Protein AF-A0A965VGF0-F1 (afdb_monomer)

Radius of gyration: 26.3 Å; Cα contacts (8 Å, |Δi|>4): 58; chains: 1; bounding box: 64×29×65 Å

Mean predicted aligned error: 11.93 Å

Structure (mmCIF, N/CA/C/O backbone):
data_AF-A0A965VGF0-F1
#
_entry.id   AF-A0A965VGF0-F1
#
loop_
_atom_site.group_PDB
_atom_site.id
_atom_site.type_symbol
_atom_site.label_atom_id
_atom_site.label_alt_id
_atom_site.label_comp_id
_atom_site.label_asym_id
_atom_site.label_entity_id
_atom_site.label_seq_id
_atom_site.pdbx_PDB_ins_code
_atom_site.Cartn_x
_atom_site.Cartn_y
_atom_site.Cartn_z
_atom_site.occupancy
_atom_site.B_iso_or_equiv
_atom_site.auth_seq_id
_atom_site.auth_comp_id
_atom_site.auth_asym_id
_atom_site.auth_atom_id
_atom_site.pdbx_PDB_model_num
ATOM 1 N N . MET A 1 1 ? 23.342 10.420 -15.076 1.00 38.34 1 MET A N 1
ATOM 2 C CA . MET A 1 1 ? 21.953 10.127 -14.659 1.00 38.34 1 MET A CA 1
ATOM 3 C C . MET A 1 1 ? 22.020 8.855 -13.830 1.00 38.34 1 MET A C 1
ATOM 5 O O . MET A 1 1 ? 22.468 7.848 -14.356 1.00 38.34 1 MET A O 1
ATOM 9 N N . SER A 1 2 ? 21.802 8.966 -12.519 1.00 43.94 2 SER A N 1
ATOM 10 C CA . SER A 1 2 ? 22.248 8.011 -11.493 1.00 43.94 2 SER A CA 1
ATOM 11 C C . SER A 1 2 ? 21.534 6.663 -11.572 1.00 43.94 2 SER A C 1
ATOM 13 O O . SER A 1 2 ? 20.311 6.615 -11.453 1.00 43.94 2 SER A O 1
ATOM 15 N N . ASP A 1 3 ? 22.303 5.584 -11.726 1.00 57.25 3 ASP A N 1
ATOM 16 C CA . ASP A 1 3 ? 21.865 4.246 -11.335 1.00 57.25 3 ASP A CA 1
ATOM 17 C C . ASP A 1 3 ? 21.619 4.274 -9.825 1.00 57.25 3 ASP A C 1
ATOM 19 O O . ASP A 1 3 ? 22.549 4.537 -9.060 1.00 57.25 3 ASP A O 1
ATOM 23 N N . LEU A 1 4 ? 20.364 4.140 -9.397 1.00 59.62 4 LEU A N 1
ATOM 24 C CA . LEU A 1 4 ? 20.061 4.053 -7.974 1.00 59.62 4 LEU A CA 1
ATOM 25 C C . LEU A 1 4 ? 20.589 2.704 -7.489 1.00 59.62 4 LEU A C 1
ATOM 27 O O . LEU A 1 4 ? 20.364 1.673 -8.116 1.00 59.62 4 LEU A O 1
ATOM 31 N N . SER A 1 5 ? 21.328 2.700 -6.384 1.00 66.19 5 SER A N 1
ATOM 32 C CA . SER A 1 5 ? 21.748 1.436 -5.786 1.00 66.19 5 SER A CA 1
ATOM 33 C C . SER A 1 5 ? 20.519 0.635 -5.321 1.00 66.19 5 SER A C 1
ATOM 35 O O . SER A 1 5 ? 19.488 1.235 -4.997 1.00 66.19 5 SER A O 1
ATOM 37 N N . PRO A 1 6 ? 20.608 -0.702 -5.179 1.00 63.88 6 PRO A N 1
ATOM 38 C CA . PRO A 1 6 ? 19.510 -1.523 -4.653 1.00 63.88 6 PRO A CA 1
ATOM 39 C C . PRO A 1 6 ? 18.942 -1.005 -3.318 1.00 63.88 6 PRO A C 1
ATOM 41 O O . PRO A 1 6 ? 17.761 -1.170 -3.012 1.00 63.88 6 PRO A O 1
ATOM 44 N N . GLN A 1 7 ? 19.771 -0.348 -2.502 1.00 67.12 7 GLN A N 1
ATOM 45 C CA . GLN A 1 7 ? 19.357 0.308 -1.262 1.00 67.12 7 GLN A CA 1
ATOM 46 C C . GLN A 1 7 ? 18.529 1.582 -1.509 1.00 67.12 7 GLN A C 1
ATOM 48 O O . GLN A 1 7 ? 17.575 1.833 -0.770 1.00 67.12 7 GLN A O 1
ATOM 53 N N . GLN A 1 8 ? 18.860 2.373 -2.532 1.00 67.19 8 GLN A N 1
ATOM 54 C CA . GLN A 1 8 ? 18.110 3.571 -2.920 1.00 67.19 8 GLN A CA 1
ATOM 55 C C . GLN A 1 8 ? 16.777 3.226 -3.603 1.00 67.19 8 GLN A C 1
ATOM 57 O O . GLN A 1 8 ? 15.771 3.873 -3.310 1.00 67.19 8 GLN A O 1
ATOM 62 N N . ASP A 1 9 ? 16.729 2.169 -4.417 1.00 75.25 9 ASP A N 1
ATOM 63 C CA . ASP A 1 9 ? 15.483 1.673 -5.025 1.00 75.25 9 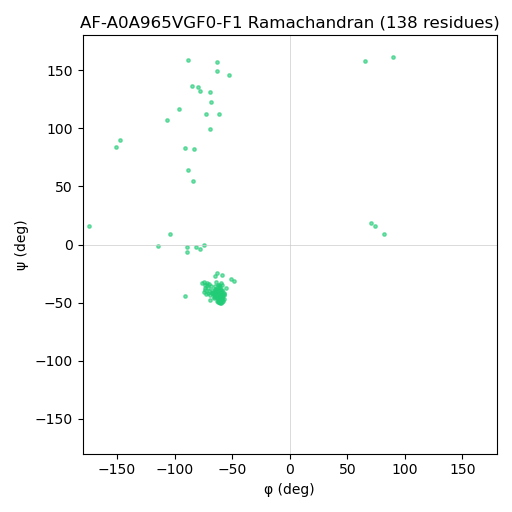ASP A CA 1
ATOM 64 C C . ASP A 1 9 ? 14.489 1.173 -3.972 1.00 75.25 9 ASP A C 1
ATOM 66 O O . ASP A 1 9 ? 13.315 1.559 -3.964 1.00 75.25 9 ASP A O 1
ATOM 70 N N . ASN A 1 10 ? 14.978 0.409 -2.991 1.00 82.44 10 ASN A N 1
ATOM 71 C CA . ASN A 1 10 ? 14.172 0.002 -1.842 1.00 82.44 10 ASN A CA 1
ATOM 72 C C . ASN A 1 10 ? 13.672 1.202 -1.022 1.00 82.44 10 ASN A C 1
ATOM 74 O O . ASN A 1 10 ? 12.560 1.171 -0.490 1.00 82.44 10 ASN A O 1
ATOM 78 N N . ALA A 1 11 ? 14.468 2.269 -0.901 1.00 87.81 11 ALA A N 1
ATOM 79 C CA . ALA A 1 11 ? 14.046 3.487 -0.214 1.00 87.81 11 ALA A CA 1
ATOM 80 C C . ALA A 1 11 ? 12.929 4.221 -0.976 1.00 87.81 11 ALA A C 1
ATOM 82 O O . ALA A 1 11 ? 11.972 4.685 -0.349 1.00 87.81 11 ALA A O 1
ATOM 83 N N . ALA A 1 12 ? 13.003 4.272 -2.310 1.00 86.75 12 ALA A N 1
ATOM 84 C CA . ALA A 1 12 ? 11.963 4.858 -3.151 1.00 86.75 12 ALA A CA 1
ATOM 85 C C . ALA A 1 12 ? 10.633 4.096 -3.019 1.00 86.75 12 ALA A C 1
ATOM 87 O O . ALA A 1 12 ? 9.605 4.711 -2.729 1.00 86.75 12 ALA A O 1
ATOM 88 N N . LEU A 1 13 ? 10.659 2.760 -3.114 1.00 90.31 13 LEU A N 1
ATOM 89 C CA . LEU A 1 13 ? 9.468 1.925 -2.915 1.00 90.31 13 LEU A CA 1
ATOM 90 C C . LEU A 1 13 ? 8.859 2.119 -1.517 1.00 90.31 13 LEU A C 1
ATOM 92 O O . LEU A 1 13 ? 7.650 2.303 -1.380 1.00 90.31 13 LEU A O 1
ATOM 96 N N . ARG A 1 14 ? 9.687 2.134 -0.465 1.00 91.69 14 ARG A N 1
ATOM 97 C CA . ARG A 1 14 ? 9.219 2.381 0.912 1.00 91.69 14 ARG A CA 1
ATOM 98 C C . ARG A 1 14 ? 8.560 3.751 1.064 1.00 91.69 14 ARG A C 1
ATOM 100 O O . ARG A 1 14 ? 7.558 3.863 1.769 1.00 91.69 14 ARG A O 1
ATOM 107 N N . SER A 1 15 ? 9.103 4.781 0.414 1.00 92.38 15 SER A N 1
ATOM 108 C CA . SE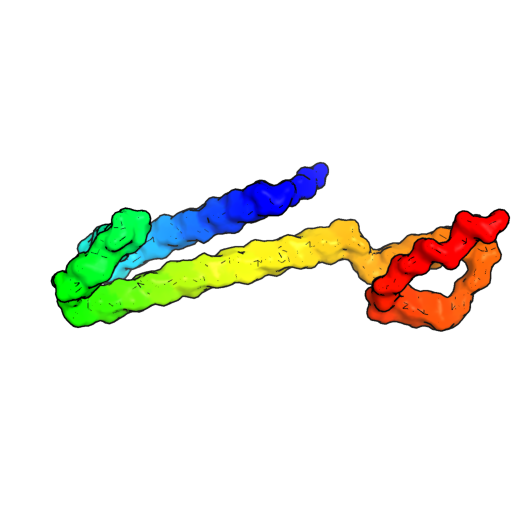R A 1 15 ? 8.519 6.125 0.419 1.00 92.38 15 SER A CA 1
ATOM 109 C C . SER A 1 15 ? 7.146 6.147 -0.259 1.00 92.38 15 SER A C 1
ATOM 111 O O . SER A 1 15 ? 6.196 6.696 0.306 1.00 92.38 15 SER A O 1
ATOM 113 N N . ASP A 1 16 ? 7.018 5.492 -1.417 1.00 90.50 16 ASP A N 1
ATOM 114 C CA . ASP A 1 16 ? 5.755 5.380 -2.154 1.00 90.50 16 ASP A CA 1
ATOM 115 C C . ASP A 1 16 ? 4.692 4.637 -1.331 1.00 90.50 16 ASP A C 1
ATOM 117 O O . ASP A 1 16 ? 3.577 5.136 -1.162 1.00 90.50 16 ASP A O 1
ATOM 121 N N . VAL A 1 17 ? 5.048 3.491 -0.738 1.00 93.56 17 VAL A N 1
ATOM 122 C CA . VAL A 1 17 ? 4.150 2.716 0.134 1.00 93.56 17 VAL A CA 1
ATOM 123 C C . VAL A 1 17 ? 3.706 3.536 1.346 1.00 93.56 17 VAL A C 1
A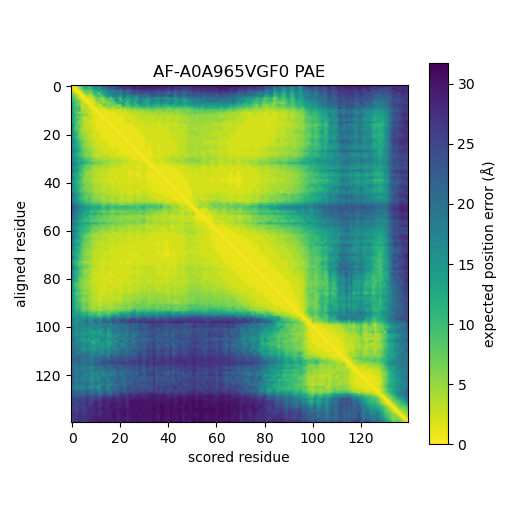TOM 125 O O . VAL A 1 17 ? 2.520 3.535 1.678 1.00 93.56 17 VAL A O 1
ATOM 128 N N . ARG A 1 18 ? 4.618 4.278 1.991 1.00 93.06 18 ARG A N 1
ATOM 129 C CA . ARG A 1 18 ? 4.281 5.142 3.133 1.00 93.06 18 ARG A CA 1
ATOM 130 C C . ARG A 1 18 ? 3.281 6.226 2.734 1.00 93.06 18 ARG A C 1
ATOM 132 O O . ARG A 1 18 ? 2.254 6.370 3.391 1.00 93.06 18 ARG A O 1
ATOM 139 N N . ARG A 1 19 ? 3.541 6.947 1.639 1.00 94.44 19 ARG A N 1
ATOM 140 C CA . ARG A 1 19 ? 2.656 8.018 1.152 1.00 94.44 19 ARG A CA 1
ATOM 141 C C . ARG A 1 19 ? 1.267 7.489 0.797 1.00 94.44 19 ARG A C 1
ATOM 143 O O . ARG A 1 19 ? 0.260 8.094 1.156 1.00 94.44 19 ARG A O 1
ATOM 150 N N . LEU A 1 20 ? 1.202 6.363 0.092 1.00 94.00 20 LEU A N 1
ATOM 151 C CA . LEU A 1 20 ? -0.067 5.724 -0.245 1.00 94.00 20 LEU A CA 1
ATOM 152 C C . LEU A 1 20 ? -0.805 5.241 1.015 1.00 94.00 20 LEU A C 1
ATOM 154 O O . LEU A 1 20 ? -2.020 5.406 1.113 1.00 94.00 20 LEU A O 1
ATOM 158 N N . GLY A 1 21 ? -0.078 4.711 2.002 1.00 94.75 21 GLY A N 1
ATOM 159 C CA . GLY A 1 21 ? -0.629 4.314 3.297 1.00 94.75 21 GLY A CA 1
ATOM 160 C C . GLY A 1 21 ? -1.223 5.485 4.087 1.00 94.75 21 GLY A C 1
ATOM 161 O O . GLY A 1 21 ? -2.305 5.343 4.654 1.00 94.75 21 GLY A O 1
ATOM 162 N N . GLU A 1 22 ? -0.569 6.649 4.078 1.00 95.06 22 GLU A N 1
ATOM 163 C CA . GLU A 1 22 ? -1.080 7.883 4.696 1.00 95.06 22 GLU A CA 1
ATOM 164 C C . GLU A 1 22 ? -2.395 8.337 4.040 1.00 95.06 22 GLU A C 1
ATOM 166 O O . GLU A 1 22 ? -3.375 8.615 4.733 1.00 95.06 22 GLU A O 1
ATOM 171 N N . LEU A 1 23 ? -2.459 8.347 2.704 1.00 95.94 23 LEU A N 1
ATOM 172 C CA . LEU A 1 23 ? -3.672 8.712 1.957 1.00 95.94 23 LEU A CA 1
ATOM 173 C C . LEU A 1 23 ? -4.827 7.729 2.190 1.00 95.94 23 LEU A C 1
ATOM 175 O O . LEU A 1 23 ? -5.992 8.134 2.291 1.00 95.94 23 LEU A O 1
ATOM 179 N N . LEU A 1 24 ? -4.514 6.436 2.285 1.00 94.69 24 LEU 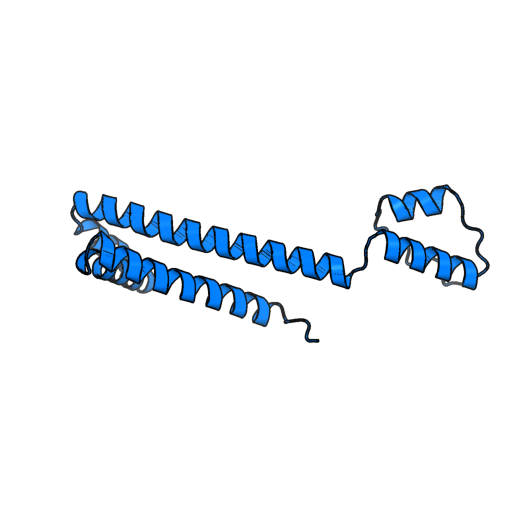A N 1
ATOM 180 C CA . LEU A 1 24 ? -5.491 5.408 2.620 1.00 94.69 24 LEU A CA 1
ATOM 181 C C . LEU A 1 24 ? -6.005 5.580 4.053 1.00 94.69 24 LEU A C 1
ATOM 183 O O . LEU A 1 24 ? -7.213 5.519 4.260 1.00 94.69 24 LEU A O 1
ATOM 187 N N . GLY A 1 25 ? -5.129 5.883 5.014 1.00 95.56 25 GLY A N 1
ATOM 188 C CA . GLY A 1 25 ? -5.526 6.173 6.395 1.00 95.56 25 GLY A CA 1
ATOM 189 C C . GLY A 1 25 ? -6.488 7.357 6.487 1.00 95.56 25 GLY A C 1
ATOM 190 O O . GLY A 1 25 ? -7.550 7.251 7.095 1.00 95.56 25 GLY A O 1
ATOM 191 N N . GLN A 1 26 ? -6.188 8.452 5.783 1.00 95.81 26 GLN A N 1
ATOM 192 C CA . GLN A 1 26 ? -7.099 9.600 5.685 1.00 95.81 26 GLN A CA 1
ATOM 193 C C . GLN A 1 26 ? -8.446 9.225 5.049 1.00 95.81 26 GLN A C 1
ATOM 195 O O . GLN A 1 26 ? -9.486 9.756 5.432 1.00 95.81 26 GLN A O 1
ATOM 200 N N . SER A 1 27 ? -8.445 8.322 4.067 1.00 95.12 27 SER A N 1
ATOM 201 C CA . SER A 1 27 ? -9.675 7.860 3.413 1.00 95.12 27 SER A CA 1
ATOM 202 C C . SER A 1 27 ? -10.514 6.972 4.330 1.00 95.12 27 SER A C 1
ATOM 204 O O . SER A 1 27 ? -11.722 7.176 4.402 1.00 95.12 27 SER A O 1
ATOM 206 N N . LEU A 1 28 ? -9.879 6.067 5.080 1.00 93.94 28 LEU A N 1
ATOM 207 C CA . LEU A 1 28 ? -10.525 5.258 6.117 1.00 93.94 28 LEU A CA 1
ATOM 208 C C . LEU A 1 28 ? -11.160 6.145 7.191 1.00 93.94 28 LEU A C 1
ATOM 210 O O . LEU A 1 28 ? -12.330 5.965 7.510 1.00 93.94 28 LEU A O 1
ATOM 214 N N . ALA A 1 29 ? -10.438 7.158 7.682 1.00 95.06 29 ALA A N 1
ATOM 215 C CA . ALA A 1 29 ? -10.975 8.094 8.670 1.00 95.06 29 ALA A CA 1
ATOM 216 C C . ALA A 1 29 ? -12.209 8.853 8.153 1.00 95.06 29 ALA A C 1
ATOM 218 O O . ALA A 1 29 ? -13.166 9.050 8.897 1.00 95.06 29 ALA A O 1
ATOM 219 N N . ARG A 1 30 ? -12.221 9.244 6.870 1.00 95.31 30 ARG A N 1
ATOM 220 C CA . ARG A 1 30 ? -13.382 9.904 6.249 1.00 95.31 30 ARG A CA 1
ATOM 221 C C . ARG A 1 30 ? -14.584 8.975 6.056 1.00 95.31 30 ARG A C 1
ATOM 223 O O . ARG A 1 30 ? -15.707 9.460 6.103 1.00 95.31 30 ARG A O 1
ATOM 230 N N . GLN A 1 31 ? -14.361 7.690 5.774 1.00 91.88 31 GLN A N 1
ATOM 231 C CA . GLN A 1 31 ? -15.427 6.744 5.415 1.00 91.88 31 GLN A CA 1
ATOM 232 C C . GLN A 1 31 ? -16.009 6.004 6.622 1.00 91.88 31 GLN A C 1
ATOM 234 O O . GLN A 1 31 ? -17.225 5.884 6.738 1.00 91.88 31 GLN A O 1
ATOM 239 N N . ASP A 1 32 ? -15.152 5.529 7.521 1.00 89.88 32 ASP A N 1
ATOM 240 C CA . ASP A 1 32 ? -15.519 4.666 8.649 1.00 89.88 32 ASP A CA 1
ATOM 241 C C . ASP A 1 32 ? -15.304 5.345 10.014 1.00 89.88 32 ASP A C 1
ATOM 243 O O . ASP A 1 32 ? -15.609 4.769 11.062 1.00 89.88 32 ASP A O 1
ATOM 247 N N . GL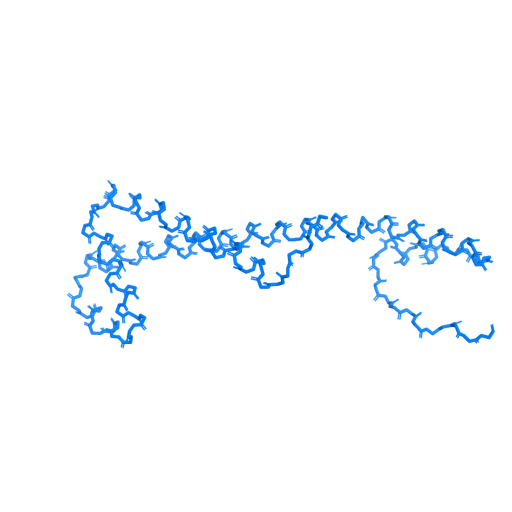Y A 1 33 ? -14.796 6.580 10.005 1.00 93.38 33 GLY A N 1
ATOM 248 C CA . GLY A 1 33 ? -14.522 7.376 11.193 1.00 93.38 33 GLY A CA 1
ATOM 249 C C . GLY A 1 33 ? -13.115 7.178 11.758 1.00 93.38 33 GLY A C 1
ATOM 250 O O . GLY A 1 33 ? -12.421 6.189 11.514 1.00 93.38 33 GLY A O 1
ATOM 251 N N . GLU A 1 34 ? -12.696 8.142 12.573 1.00 95.81 34 GLU A N 1
ATOM 252 C CA . GLU A 1 34 ? -11.355 8.189 13.167 1.00 95.81 34 GLU A CA 1
ATOM 253 C C . GLU A 1 34 ? -11.091 7.029 14.142 1.00 95.81 34 GLU A C 1
ATOM 255 O O . GLU A 1 34 ? -9.964 6.555 14.265 1.00 95.81 34 GLU A O 1
ATOM 260 N N . ALA A 1 35 ? -12.145 6.491 14.764 1.00 94.69 35 ALA A N 1
ATOM 261 C CA . ALA A 1 35 ? -12.053 5.331 15.648 1.00 94.69 35 ALA A CA 1
ATOM 262 C C . ALA A 1 35 ? -11.484 4.086 14.943 1.00 94.69 35 ALA A C 1
ATOM 264 O O . ALA A 1 35 ? -10.672 3.375 15.537 1.00 94.69 35 ALA A O 1
ATOM 265 N N . LEU A 1 36 ? -11.855 3.836 13.678 1.00 93.94 36 LEU A N 1
ATOM 266 C CA . LEU A 1 36 ? -11.317 2.694 12.935 1.00 93.94 36 LEU A CA 1
ATOM 267 C C . LEU A 1 36 ? -9.833 2.890 12.616 1.00 93.94 36 LEU A C 1
ATOM 269 O O . LEU A 1 36 ? -9.048 1.960 12.786 1.00 93.94 36 LEU A O 1
ATOM 273 N N . LEU A 1 37 ? -9.438 4.092 12.186 1.00 95.81 37 LEU A N 1
ATOM 274 C CA . LEU A 1 37 ? -8.032 4.397 11.915 1.00 95.81 37 LEU A CA 1
ATOM 275 C C . LEU A 1 37 ? -7.179 4.224 13.180 1.00 95.81 37 LEU A C 1
ATOM 277 O O . LEU A 1 37 ? -6.138 3.571 13.135 1.00 95.81 37 LEU A O 1
ATOM 281 N N . ASN A 1 38 ? -7.655 4.731 14.317 1.00 96.38 38 ASN A N 1
ATOM 282 C CA . ASN A 1 38 ? -6.977 4.576 15.603 1.00 96.38 38 ASN A CA 1
ATOM 283 C C . ASN A 1 38 ? -6.821 3.105 15.995 1.00 96.38 38 ASN A C 1
ATOM 285 O O . ASN A 1 38 ? -5.759 2.704 16.467 1.00 96.38 38 ASN A O 1
ATOM 289 N N . LEU A 1 39 ? -7.850 2.286 15.764 1.00 95.19 39 LEU A N 1
ATOM 290 C CA . LEU A 1 39 ? -7.787 0.853 16.029 1.00 95.19 39 LEU A CA 1
ATOM 291 C C . LEU A 1 39 ? -6.771 0.144 15.118 1.00 95.19 39 LEU A C 1
ATOM 293 O O . LEU A 1 39 ? -6.002 -0.687 15.597 1.00 95.19 39 LEU A O 1
ATOM 297 N N . VAL A 1 40 ? -6.719 0.490 13.827 1.00 95.44 40 VAL A N 1
ATOM 298 C CA . VAL A 1 40 ? -5.711 -0.039 12.890 1.00 95.44 40 VAL A CA 1
ATOM 299 C C . VAL A 1 40 ? -4.297 0.281 13.377 1.00 95.44 40 VAL A C 1
ATOM 301 O O . VAL A 1 40 ? -3.450 -0.613 13.439 1.00 95.44 40 VAL A O 1
ATOM 304 N N . GLU A 1 41 ? -4.038 1.533 13.752 1.00 94.94 41 GLU A N 1
ATOM 305 C CA . GLU A 1 41 ? -2.715 1.963 14.213 1.00 94.94 41 GLU A CA 1
ATOM 306 C C . GLU A 1 41 ? -2.343 1.349 15.570 1.00 94.94 41 GLU A C 1
ATOM 308 O O . GLU A 1 41 ? -1.195 0.942 15.772 1.00 94.94 41 GLU A O 1
ATOM 313 N N . LEU A 1 42 ? -3.317 1.170 16.469 1.00 94.75 42 LEU A N 1
ATOM 314 C CA . LEU A 1 42 ? -3.130 0.443 17.725 1.00 94.75 42 LEU A CA 1
ATOM 315 C C . LEU A 1 42 ? -2.708 -1.011 17.473 1.00 94.75 42 LEU A C 1
ATOM 317 O O . LEU A 1 42 ? -1.733 -1.478 18.063 1.00 94.75 42 LEU A O 1
ATOM 321 N N . VAL A 1 43 ? -3.395 -1.713 16.566 1.00 94.44 43 VAL A N 1
ATOM 322 C CA . VAL A 1 43 ? -3.059 -3.098 16.203 1.00 94.44 43 VAL A CA 1
ATOM 323 C C . VAL A 1 43 ? -1.675 -3.175 15.558 1.00 94.44 43 VAL A C 1
ATOM 325 O O . VAL A 1 43 ? -0.871 -4.020 15.949 1.00 94.44 43 VAL A O 1
ATOM 328 N N . ARG A 1 44 ? -1.340 -2.267 14.630 1.00 92.50 44 ARG A N 1
ATOM 329 C CA . ARG A 1 44 ? -0.000 -2.202 14.011 1.00 92.50 44 ARG A CA 1
ATOM 330 C C . ARG A 1 44 ? 1.103 -2.035 15.046 1.00 92.50 44 ARG A C 1
ATOM 332 O O . ARG A 1 44 ? 2.113 -2.737 14.981 1.00 92.50 44 ARG A O 1
ATOM 339 N N . LYS A 1 45 ? 0.910 -1.111 15.988 1.00 93.88 45 LYS A N 1
ATOM 340 C CA . LYS A 1 45 ? 1.860 -0.859 17.070 1.00 93.88 45 LYS A CA 1
ATOM 341 C C . LYS A 1 45 ? 2.016 -2.093 17.957 1.00 93.88 45 LYS A C 1
ATOM 343 O O . LYS A 1 45 ? 3.133 -2.551 18.165 1.00 93.88 45 LYS A O 1
ATOM 348 N N . SER A 1 46 ? 0.902 -2.669 18.400 1.00 93.69 46 SER A N 1
ATOM 349 C CA . SER A 1 46 ? 0.888 -3.835 19.284 1.00 93.69 46 SER A CA 1
ATOM 350 C C . SER A 1 46 ? 1.570 -5.059 18.658 1.00 93.69 46 SER A C 1
ATOM 352 O O . SER A 1 46 ? 2.387 -5.708 19.307 1.00 93.69 46 SER A O 1
ATOM 354 N N . VAL A 1 47 ? 1.327 -5.337 17.370 1.00 90.75 47 VAL A N 1
ATOM 355 C CA . VAL A 1 47 ? 2.017 -6.414 16.634 1.00 90.75 47 VAL A CA 1
ATOM 356 C C . VAL A 1 47 ? 3.523 -6.156 16.551 1.00 90.75 47 VAL A C 1
ATOM 358 O O . VAL A 1 47 ? 4.312 -7.076 16.751 1.00 90.75 47 VAL A O 1
ATOM 361 N N . ARG A 1 48 ? 3.939 -4.907 16.305 1.00 90.56 48 ARG A N 1
ATOM 362 C CA . ARG A 1 48 ? 5.361 -4.530 16.255 1.00 90.56 48 ARG A CA 1
ATOM 363 C C . ARG A 1 48 ? 6.072 -4.718 17.597 1.00 90.56 48 ARG A C 1
ATOM 365 O O . ARG A 1 48 ? 7.261 -5.015 17.614 1.00 90.56 48 ARG A O 1
ATOM 372 N N . GLU A 1 49 ? 5.347 -4.529 18.693 1.00 93.81 49 GLU A N 1
ATOM 373 C CA . GLU A 1 49 ?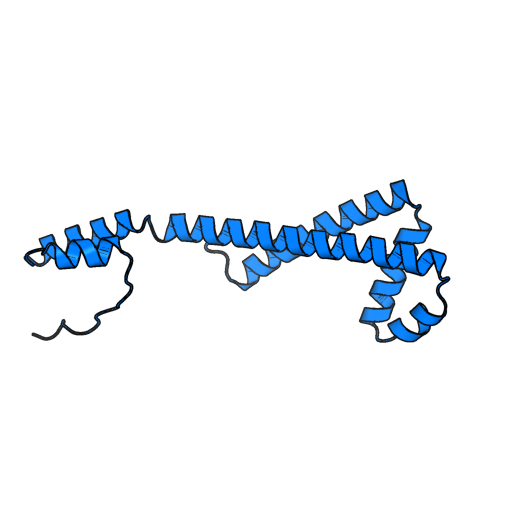 5.836 -4.662 20.070 1.00 93.81 49 GLU A CA 1
ATOM 374 C C . GLU A 1 49 ? 5.692 -6.094 20.623 1.00 93.81 49 GLU A C 1
ATOM 376 O O . GLU A 1 49 ? 6.117 -6.360 21.743 1.00 93.81 49 GLU A O 1
ATOM 381 N N . GLY A 1 50 ? 5.127 -7.030 19.848 1.00 88.56 50 GLY A N 1
ATOM 382 C CA . GLY A 1 50 ? 4.946 -8.430 20.249 1.00 88.56 50 GLY A CA 1
ATOM 383 C C . GLY A 1 50 ? 3.712 -8.708 21.120 1.00 88.56 50 GLY A C 1
ATOM 384 O O . GLY A 1 50 ? 3.570 -9.819 21.616 1.00 88.56 50 GLY A O 1
ATOM 385 N N . GLY A 1 51 ? 2.808 -7.737 21.290 1.00 86.06 51 GLY A N 1
ATOM 386 C CA . GLY A 1 51 ? 1.590 -7.847 22.113 1.00 86.06 51 GLY A CA 1
ATOM 387 C C . GLY A 1 51 ? 0.283 -8.028 21.329 1.00 86.06 51 GLY A C 1
ATOM 388 O O . GLY A 1 51 ? -0.799 -7.921 21.905 1.00 86.06 51 GLY A O 1
ATOM 389 N N . GLY A 1 52 ? 0.360 -8.258 20.014 1.00 83.38 52 GLY A N 1
ATOM 390 C CA . GLY A 1 52 ? -0.808 -8.230 19.123 1.00 83.38 52 GLY A CA 1
ATOM 391 C C . GLY A 1 52 ? -1.900 -9.242 19.474 1.00 83.38 52 GLY A C 1
ATOM 392 O O . GLY A 1 52 ? -3.081 -8.954 19.301 1.00 83.38 52 GLY A O 1
ATOM 393 N N . GLU A 1 53 ? -1.526 -10.411 19.991 1.00 84.62 53 GLU A N 1
ATOM 394 C CA . GLU A 1 53 ? -2.462 -11.509 20.249 1.00 84.62 53 GLU A CA 1
ATOM 395 C C . GLU A 1 53 ? -3.490 -11.177 21.336 1.00 84.62 53 GLU A C 1
ATOM 397 O O . GLU A 1 53 ? -4.680 -11.442 21.166 1.00 84.62 53 GLU A O 1
ATOM 402 N N . ASP A 1 54 ? -3.057 -10.558 22.434 1.00 85.88 54 ASP A N 1
ATOM 403 C CA . ASP A 1 54 ? -3.949 -10.221 23.545 1.00 85.88 54 ASP A CA 1
ATOM 404 C C . ASP A 1 54 ? -4.862 -9.043 23.210 1.00 85.88 54 ASP A C 1
ATOM 406 O O . ASP A 1 54 ? -6.042 -9.049 23.564 1.00 85.88 54 ASP A O 1
ATOM 410 N N . LEU A 1 55 ? -4.356 -8.075 22.441 1.00 88.31 55 LEU A N 1
ATOM 411 C CA . LEU A 1 55 ? -5.178 -6.993 21.914 1.00 88.31 55 LEU A CA 1
ATOM 412 C C . LEU A 1 55 ? -6.283 -7.543 21.009 1.00 88.31 55 LEU A C 1
ATOM 414 O O . LEU A 1 55 ? -7.447 -7.201 21.203 1.00 88.31 55 LEU A O 1
ATOM 418 N N . LEU A 1 56 ? -5.948 -8.421 20.060 1.00 87.69 56 LEU A N 1
ATOM 419 C CA . LEU A 1 56 ? -6.920 -8.992 19.123 1.00 87.69 56 LEU A CA 1
ATOM 420 C C . LEU A 1 56 ? -8.057 -9.743 19.834 1.00 87.69 56 LEU A C 1
ATOM 422 O O . LEU A 1 56 ? -9.200 -9.648 19.390 1.00 87.69 56 LEU A O 1
ATOM 426 N N . LYS A 1 57 ? -7.783 -10.419 20.961 1.00 89.69 57 LYS A N 1
ATOM 427 C CA . LYS A 1 57 ? -8.807 -11.109 21.777 1.00 89.69 57 LYS A CA 1
ATOM 428 C C . LYS A 1 57 ? -9.847 -10.158 22.383 1.00 89.69 57 LYS A C 1
ATOM 430 O O . LYS A 1 57 ? -10.953 -10.591 22.688 1.00 89.69 57 LYS A O 1
ATOM 435 N N . SER A 1 58 ? -9.499 -8.885 22.574 1.00 90.19 58 SER A N 1
ATOM 436 C CA . SER A 1 58 ? -10.381 -7.865 23.164 1.00 90.19 58 SER A CA 1
ATOM 437 C C . SER A 1 58 ? -11.248 -7.112 22.148 1.00 90.19 58 SER A C 1
ATOM 439 O O . SER A 1 58 ? -12.104 -6.317 22.535 1.00 90.19 58 SER A O 1
ATOM 441 N N . ILE A 1 59 ? -11.040 -7.344 20.849 1.00 93.38 59 ILE A N 1
ATOM 442 C CA . ILE A 1 59 ? -11.727 -6.618 19.779 1.00 93.38 59 ILE A CA 1
ATOM 443 C C . ILE A 1 59 ? -13.079 -7.275 19.495 1.00 93.38 59 ILE A C 1
ATOM 445 O O . ILE A 1 59 ? -13.190 -8.497 19.397 1.00 93.38 59 ILE A O 1
ATOM 449 N N . SER A 1 60 ? -14.119 -6.454 19.335 1.00 94.31 60 SER A N 1
ATOM 450 C CA . SER A 1 60 ? -15.451 -6.944 18.982 1.00 94.31 60 SER A CA 1
ATOM 451 C C . SER A 1 60 ? -15.446 -7.615 17.605 1.00 94.31 60 SER A C 1
ATOM 453 O O . SER A 1 60 ? -14.732 -7.187 16.701 1.00 94.31 60 SER A O 1
ATOM 455 N N . THR A 1 61 ? -16.308 -8.611 17.383 1.00 94.12 61 THR A N 1
ATOM 456 C CA . THR A 1 61 ? -16.420 -9.268 16.068 1.00 94.12 61 THR A CA 1
ATOM 457 C C . THR A 1 61 ? -16.707 -8.269 14.940 1.00 94.12 61 THR A C 1
ATOM 459 O O . THR A 1 61 ? -16.168 -8.400 13.841 1.00 94.12 61 THR A O 1
ATOM 462 N N . ALA A 1 62 ? -17.524 -7.246 15.207 1.00 92.50 62 ALA A N 1
ATOM 463 C CA . ALA A 1 62 ? -17.840 -6.204 14.234 1.00 92.50 62 ALA A CA 1
ATOM 464 C C . ALA A 1 62 ? -16.598 -5.384 13.845 1.00 92.50 62 ALA A C 1
ATOM 466 O O . ALA A 1 62 ? -16.378 -5.117 12.660 1.00 92.50 62 ALA A O 1
ATOM 467 N N . ASP A 1 63 ? -15.762 -5.026 14.819 1.00 93.38 63 ASP A N 1
ATOM 468 C CA . ASP A 1 63 ? -14.525 -4.286 14.570 1.00 93.38 63 ASP A CA 1
ATOM 469 C C . ASP A 1 63 ? -13.445 -5.172 13.946 1.00 93.38 63 ASP A C 1
ATOM 471 O O . ASP A 1 63 ? -12.703 -4.703 13.084 1.00 93.38 63 ASP A O 1
ATOM 475 N N . SER A 1 64 ? -13.405 -6.470 14.268 1.00 93.75 64 SER A N 1
ATOM 476 C CA . SER A 1 64 ? -12.527 -7.432 13.594 1.00 93.75 64 SER A CA 1
ATOM 477 C C . SER A 1 64 ? -12.801 -7.488 12.090 1.00 93.75 64 SER A C 1
ATOM 479 O O . SER A 1 64 ? -11.864 -7.470 11.296 1.00 93.75 64 SER A O 1
ATOM 481 N N . VAL A 1 65 ? -14.072 -7.491 11.668 1.00 94.19 65 VAL A N 1
ATOM 482 C CA . VAL A 1 65 ? -14.433 -7.472 10.237 1.00 94.19 65 VAL A CA 1
ATOM 483 C C . VAL A 1 65 ? -13.935 -6.193 9.556 1.00 94.19 65 VAL A C 1
ATOM 485 O O . VAL A 1 65 ? -13.381 -6.252 8.453 1.00 94.19 65 VAL A O 1
ATOM 488 N N . LYS A 1 66 ? -14.095 -5.035 10.208 1.00 93.31 66 LYS A N 1
ATOM 489 C CA . LYS A 1 66 ? -13.601 -3.750 9.685 1.00 93.31 66 LYS A CA 1
ATOM 490 C C . LYS A 1 66 ? -12.077 -3.720 9.602 1.00 93.31 66 LYS A C 1
ATOM 492 O O . LYS A 1 66 ? -11.536 -3.274 8.593 1.00 93.31 66 LYS A O 1
ATOM 497 N N . LEU A 1 67 ? -11.390 -4.247 10.614 1.00 94.62 67 LEU A N 1
ATOM 498 C CA . LEU A 1 67 ? -9.935 -4.366 10.632 1.00 94.62 67 LEU A CA 1
ATOM 499 C C . LEU A 1 67 ? -9.420 -5.245 9.501 1.00 94.62 67 LEU A C 1
ATOM 501 O O . LEU A 1 67 ? -8.539 -4.815 8.762 1.00 94.62 67 LEU A O 1
ATOM 505 N N . VAL A 1 68 ? -9.985 -6.441 9.324 1.00 94.62 68 VAL A N 1
ATOM 506 C CA . VAL A 1 68 ? -9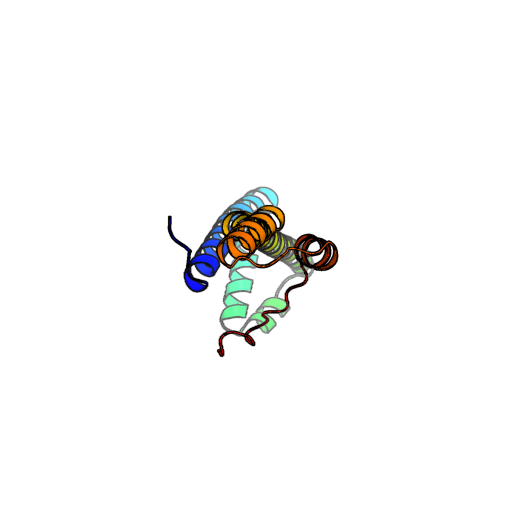.597 -7.344 8.231 1.00 94.62 68 VAL A CA 1
ATOM 507 C C . VAL A 1 68 ? -9.768 -6.647 6.883 1.00 94.62 68 VAL A C 1
ATOM 509 O O . VAL A 1 68 ? -8.869 -6.693 6.045 1.00 94.62 68 VAL A O 1
ATOM 512 N N . ARG A 1 69 ? -10.883 -5.933 6.681 1.00 95.00 69 ARG A N 1
ATOM 513 C CA . ARG A 1 69 ? -11.101 -5.146 5.461 1.00 95.00 69 ARG A CA 1
ATOM 514 C C . ARG A 1 69 ? -10.035 -4.065 5.286 1.00 95.00 69 ARG A C 1
ATOM 516 O O . ARG A 1 69 ? -9.448 -3.983 4.211 1.00 95.00 69 ARG A O 1
ATOM 523 N N . ALA A 1 70 ? -9.774 -3.260 6.314 1.00 95.19 70 ALA A N 1
ATOM 524 C CA . ALA A 1 70 ? -8.781 -2.192 6.254 1.00 95.19 70 ALA A CA 1
ATOM 525 C C . ALA A 1 70 ? -7.387 -2.748 5.926 1.00 95.19 70 ALA A C 1
ATOM 527 O O . ALA A 1 70 ? -6.746 -2.283 4.983 1.00 95.19 70 ALA A O 1
ATOM 528 N N . PHE A 1 71 ? -6.948 -3.792 6.635 1.00 95.00 71 PHE A N 1
ATOM 529 C CA . PHE A 1 71 ? -5.664 -4.444 6.382 1.00 95.00 71 PHE A CA 1
ATOM 530 C C . PHE A 1 71 ? -5.581 -5.034 4.974 1.00 95.00 71 PHE A C 1
ATOM 532 O O . PHE A 1 71 ? -4.571 -4.822 4.310 1.00 95.00 71 PHE A O 1
ATOM 539 N N . ASN A 1 72 ? -6.637 -5.677 4.467 1.00 96.12 72 ASN A N 1
ATOM 540 C CA . ASN A 1 72 ? -6.665 -6.166 3.085 1.00 96.12 72 ASN A CA 1
ATOM 541 C C . ASN A 1 72 ? -6.432 -5.038 2.069 1.00 96.12 72 ASN A C 1
ATOM 543 O O . ASN A 1 72 ? -5.677 -5.217 1.115 1.00 96.12 72 ASN A O 1
ATOM 547 N N . VAL A 1 73 ? -7.027 -3.858 2.277 1.00 94.62 73 VAL A N 1
ATOM 548 C CA . VAL A 1 73 ? -6.796 -2.706 1.391 1.00 94.62 73 VAL A CA 1
ATOM 549 C C . VAL A 1 73 ? -5.353 -2.201 1.510 1.00 94.62 73 VAL A C 1
ATOM 551 O O . VAL A 1 73 ? -4.725 -1.950 0.482 1.00 94.62 73 VAL A O 1
ATOM 554 N N . TYR A 1 74 ? -4.785 -2.122 2.720 1.00 94.81 74 TYR A N 1
ATOM 555 C CA . TYR A 1 74 ? -3.367 -1.780 2.911 1.00 94.81 74 TYR A CA 1
ATOM 556 C C . TYR A 1 74 ? -2.422 -2.773 2.218 1.00 94.81 74 TYR A C 1
ATOM 558 O O . TYR A 1 74 ? -1.454 -2.351 1.586 1.00 94.81 74 TYR A O 1
ATOM 566 N N . PHE A 1 75 ? -2.692 -4.078 2.309 1.00 94.12 75 PHE A N 1
ATOM 567 C CA . PHE A 1 75 ? -1.883 -5.105 1.651 1.00 94.12 75 PHE A CA 1
ATOM 568 C C . PHE A 1 75 ? -1.974 -5.005 0.130 1.00 94.12 75 PHE A C 1
ATOM 570 O O . PHE A 1 75 ? -0.948 -4.989 -0.547 1.00 94.12 75 PHE A O 1
ATOM 577 N N . ASN A 1 76 ? -3.182 -4.859 -0.414 1.00 95.19 76 ASN A N 1
ATOM 578 C CA . ASN A 1 76 ? -3.370 -4.699 -1.854 1.00 95.19 76 ASN A CA 1
ATOM 579 C C . ASN A 1 76 ? -2.659 -3.451 -2.386 1.00 95.19 76 ASN A C 1
ATOM 581 O O . ASN A 1 76 ? -2.031 -3.500 -3.441 1.00 95.19 76 ASN A O 1
ATOM 585 N N . LEU A 1 77 ? -2.702 -2.352 -1.637 1.00 95.06 77 LEU A N 1
ATOM 586 C CA . LEU A 1 77 ? -1.985 -1.124 -1.961 1.00 95.06 77 LEU A CA 1
ATOM 587 C C . LEU A 1 77 ? -0.465 -1.348 -2.026 1.00 95.06 77 LEU A C 1
ATOM 589 O O . LEU A 1 77 ? 0.174 -0.918 -2.985 1.00 95.06 77 LEU A O 1
ATOM 593 N N . ALA A 1 78 ? 0.109 -2.030 -1.030 1.00 92.69 78 ALA A N 1
ATOM 594 C CA . ALA A 1 78 ? 1.534 -2.355 -1.012 1.00 92.69 78 ALA A CA 1
ATOM 595 C C . ALA A 1 78 ? 1.923 -3.242 -2.206 1.00 92.69 78 ALA A C 1
ATOM 597 O O . ALA A 1 78 ? 2.902 -2.950 -2.891 1.00 92.69 78 ALA A O 1
ATOM 598 N N . ASN A 1 79 ? 1.103 -4.250 -2.513 1.00 94.38 79 ASN A N 1
ATOM 599 C CA . ASN A 1 79 ? 1.310 -5.138 -3.656 1.00 94.38 79 ASN A CA 1
ATOM 600 C C . ASN A 1 79 ? 1.302 -4.368 -4.986 1.00 94.38 79 ASN A C 1
ATOM 602 O O . ASN A 1 79 ? 2.183 -4.559 -5.822 1.00 94.38 79 ASN A O 1
ATOM 606 N N . VAL A 1 80 ? 0.336 -3.465 -5.188 1.00 94.94 80 VAL A N 1
ATOM 607 C CA . VAL A 1 80 ? 0.268 -2.633 -6.401 1.00 94.94 80 VAL A CA 1
ATOM 608 C C . VAL A 1 80 ? 1.472 -1.695 -6.492 1.00 94.94 80 VAL A C 1
ATOM 610 O O . VAL A 1 80 ? 2.058 -1.559 -7.565 1.00 94.94 80 VAL A O 1
ATOM 613 N N . ALA A 1 81 ? 1.878 -1.072 -5.383 1.00 92.06 81 ALA A N 1
ATOM 614 C CA . ALA A 1 81 ? 3.059 -0.210 -5.355 1.00 92.06 81 ALA A CA 1
ATOM 615 C C . ALA A 1 81 ? 4.330 -0.978 -5.756 1.00 92.06 81 ALA A C 1
ATOM 617 O O . ALA A 1 81 ? 5.109 -0.495 -6.580 1.00 92.06 81 ALA A O 1
ATOM 618 N N . GLU A 1 82 ? 4.503 -2.200 -5.248 1.00 93.25 82 GLU A N 1
ATOM 619 C CA . GLU A 1 82 ? 5.607 -3.083 -5.628 1.00 93.25 82 GLU A CA 1
ATOM 620 C C . GLU A 1 82 ? 5.555 -3.455 -7.117 1.00 93.25 82 GLU A C 1
ATOM 622 O O . GLU A 1 82 ? 6.570 -3.373 -7.808 1.00 93.25 82 GLU A O 1
ATOM 627 N N . GLN A 1 83 ? 4.380 -3.808 -7.647 1.00 93.75 83 GLN A N 1
ATOM 628 C CA . GLN A 1 83 ? 4.210 -4.143 -9.065 1.00 93.75 83 GLN A CA 1
ATOM 629 C C . GLN A 1 83 ? 4.528 -2.962 -9.990 1.00 93.75 83 GLN A C 1
ATOM 631 O O . GLN A 1 83 ? 5.198 -3.135 -11.014 1.00 93.75 83 GLN A O 1
ATOM 636 N N . VAL A 1 84 ? 4.082 -1.754 -9.633 1.00 92.19 84 VAL A N 1
ATOM 637 C CA . VAL A 1 84 ? 4.399 -0.525 -10.373 1.00 92.19 84 VAL A CA 1
ATOM 638 C C . VAL A 1 84 ? 5.898 -0.254 -10.326 1.00 92.19 84 VAL A C 1
ATOM 640 O O . VAL A 1 84 ? 6.499 0.036 -11.362 1.00 92.19 84 VAL A O 1
ATOM 643 N N . HIS A 1 85 ? 6.519 -0.382 -9.154 1.00 89.62 85 HIS A N 1
ATOM 644 C CA . HIS A 1 85 ? 7.960 -0.212 -9.002 1.00 89.62 85 HIS A CA 1
ATOM 645 C C . HIS A 1 85 ? 8.740 -1.230 -9.847 1.00 89.62 85 HIS A C 1
ATOM 647 O O . HIS A 1 85 ? 9.565 -0.829 -10.666 1.00 89.62 85 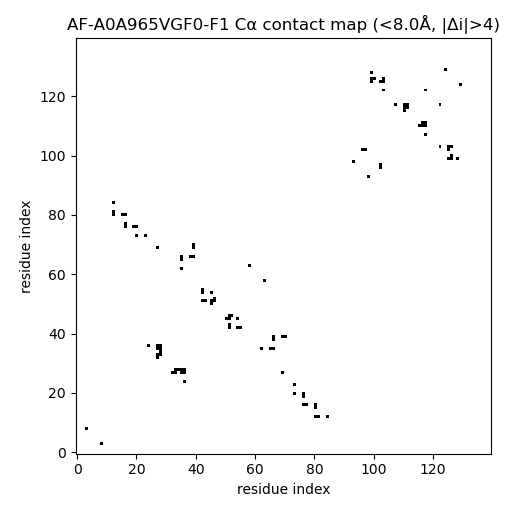HIS A O 1
ATOM 653 N N . ARG A 1 86 ? 8.406 -2.525 -9.764 1.00 89.62 86 ARG A N 1
ATOM 654 C CA . ARG A 1 86 ? 9.010 -3.586 -10.589 1.00 89.62 86 ARG A CA 1
ATOM 655 C C . ARG A 1 86 ? 8.854 -3.303 -12.082 1.00 89.62 86 ARG A C 1
ATOM 657 O O . ARG A 1 86 ? 9.807 -3.449 -12.839 1.00 89.62 86 ARG A O 1
ATOM 664 N N . SER A 1 87 ? 7.679 -2.845 -12.510 1.00 91.31 87 SER A N 1
ATOM 665 C CA . SER A 1 87 ? 7.436 -2.481 -13.911 1.00 91.31 87 SER A CA 1
ATOM 666 C C . SER A 1 87 ? 8.322 -1.319 -14.373 1.00 91.31 87 SER A C 1
ATOM 668 O O . SER A 1 87 ? 8.814 -1.343 -15.502 1.00 91.31 87 SER A O 1
ATOM 670 N N . ARG A 1 88 ? 8.561 -0.321 -13.508 1.00 88.50 88 ARG A N 1
ATOM 671 C CA . ARG A 1 88 ? 9.483 0.794 -13.784 1.00 88.50 88 ARG A CA 1
ATOM 672 C C . ARG A 1 88 ? 10.928 0.314 -13.896 1.00 88.50 88 ARG A C 1
ATOM 674 O O . ARG A 1 88 ? 11.587 0.697 -14.856 1.00 88.50 88 ARG A O 1
ATOM 681 N N . VAL A 1 89 ? 11.388 -0.542 -12.982 1.00 86.12 89 VAL A N 1
ATOM 682 C CA . VAL A 1 89 ? 12.740 -1.128 -13.024 1.00 86.12 89 VAL A CA 1
ATOM 683 C C . VAL A 1 89 ? 12.942 -1.915 -14.323 1.00 86.12 89 VAL A C 1
ATOM 685 O O . VAL A 1 89 ? 13.848 -1.602 -15.085 1.00 86.12 89 VAL A O 1
ATOM 688 N N . LEU A 1 90 ? 12.021 -2.821 -14.675 1.00 84.56 90 LEU A N 1
ATOM 689 C CA . LEU A 1 90 ? 12.083 -3.586 -15.932 1.00 84.56 90 LEU A CA 1
ATOM 690 C C . LEU A 1 90 ? 12.027 -2.695 -17.186 1.00 84.56 90 LEU A C 1
ATOM 692 O O . LEU A 1 90 ? 12.609 -3.007 -18.225 1.00 84.56 90 LEU A O 1
ATOM 696 N N . ALA A 1 91 ? 11.280 -1.589 -17.145 1.00 83.88 91 ALA A N 1
ATOM 697 C CA . ALA A 1 91 ? 11.278 -0.613 -18.234 1.00 83.88 91 ALA A CA 1
ATOM 698 C C . ALA A 1 91 ? 12.632 0.105 -18.352 1.00 83.88 91 ALA A C 1
ATOM 700 O O . ALA A 1 91 ? 13.135 0.264 -19.462 1.00 83.88 91 ALA A O 1
ATOM 701 N N . GLN A 1 92 ? 13.243 0.490 -17.231 1.00 82.94 92 GLN A N 1
ATOM 702 C CA . GLN A 1 92 ? 14.564 1.116 -17.209 1.00 82.94 92 GLN A CA 1
ATOM 703 C C . GLN A 1 92 ? 15.668 0.156 -17.660 1.00 82.94 92 GLN A C 1
ATOM 705 O O . GLN A 1 92 ? 16.521 0.561 -18.444 1.00 82.94 92 GLN A O 1
ATOM 710 N N . GLU A 1 93 ? 15.631 -1.108 -17.242 1.00 77.56 93 GLU A N 1
ATOM 711 C CA . GLU A 1 93 ? 16.558 -2.147 -17.707 1.00 77.56 93 GLU A CA 1
ATOM 712 C C . GLU A 1 93 ? 16.464 -2.347 -19.221 1.00 77.56 93 GLU A C 1
ATOM 714 O O . GLU A 1 93 ? 17.489 -2.390 -19.896 1.00 77.56 93 GLU A O 1
ATOM 719 N N . ARG A 1 94 ? 15.249 -2.374 -19.787 1.00 71.44 94 ARG A N 1
ATOM 720 C CA . ARG A 1 94 ? 15.055 -2.439 -21.247 1.00 71.44 94 ARG A CA 1
ATOM 721 C C . ARG A 1 94 ? 15.620 -1.225 -21.985 1.00 71.44 94 ARG A C 1
ATOM 723 O O . ARG A 1 94 ? 16.114 -1.374 -23.096 1.00 71.44 94 ARG A O 1
ATOM 730 N N . ILE A 1 95 ? 15.546 -0.037 -21.387 1.00 72.69 95 ILE A N 1
ATOM 731 C CA . ILE A 1 95 ? 16.120 1.188 -21.963 1.00 72.69 95 ILE A CA 1
ATOM 732 C C . ILE A 1 95 ? 17.654 1.167 -21.863 1.00 72.69 95 ILE A C 1
ATOM 734 O O . ILE A 1 95 ? 18.329 1.528 -22.823 1.00 72.69 95 ILE A O 1
ATOM 738 N N . LYS A 1 96 ? 18.213 0.732 -20.725 1.00 67.88 96 LYS A N 1
ATOM 739 C CA . LYS A 1 96 ? 19.664 0.703 -20.469 1.00 67.88 96 LYS A CA 1
ATOM 740 C C . LYS A 1 96 ? 20.397 -0.416 -21.203 1.00 67.88 96 LYS A C 1
ATOM 742 O O . LYS A 1 96 ? 21.484 -0.183 -21.712 1.00 67.88 96 LYS A O 1
ATOM 747 N N . GLY A 1 97 ? 19.818 -1.614 -21.265 1.00 62.31 97 GLY A N 1
ATOM 748 C CA . GLY A 1 97 ? 20.414 -2.775 -21.932 1.00 62.31 97 GLY A CA 1
ATOM 749 C C . GLY A 1 97 ? 20.365 -2.710 -23.461 1.00 62.31 97 GLY A C 1
ATOM 750 O O . GLY A 1 97 ? 20.812 -3.649 -24.117 1.00 62.31 97 GLY A O 1
ATOM 751 N N . GLY A 1 98 ? 19.796 -1.637 -24.026 1.00 63.16 98 GLY A N 1
ATOM 752 C CA . GLY A 1 98 ? 19.417 -1.562 -25.430 1.00 63.16 98 GLY A CA 1
ATOM 753 C C . GLY A 1 98 ? 18.302 -2.558 -25.772 1.00 63.16 98 GLY A C 1
ATOM 754 O O . GLY A 1 98 ? 18.105 -3.583 -25.112 1.00 63.16 98 GLY A O 1
ATOM 755 N N . SER A 1 99 ? 17.568 -2.296 -26.857 1.00 68.31 99 SER A N 1
ATOM 756 C CA . SER A 1 99 ? 16.772 -3.364 -27.475 1.00 68.31 99 SER A CA 1
ATOM 757 C C . SER A 1 99 ? 17.695 -4.560 -27.745 1.00 68.31 99 SER A C 1
ATOM 759 O O . SER A 1 99 ? 18.866 -4.364 -28.076 1.00 68.31 99 SER A O 1
ATOM 761 N N . TRP A 1 100 ? 17.198 -5.793 -27.635 1.00 68.88 100 TRP A N 1
ATOM 762 C CA . TRP A 1 100 ? 17.927 -6.982 -28.105 1.00 68.88 100 TRP A CA 1
ATOM 763 C C . TRP A 1 100 ? 18.458 -6.776 -29.539 1.00 68.88 100 TRP A C 1
ATOM 765 O O . TRP A 1 100 ? 19.567 -7.190 -29.853 1.00 68.88 100 TRP A O 1
ATOM 775 N N . LEU A 1 101 ? 17.736 -5.990 -30.347 1.00 70.62 101 LEU A N 1
ATOM 776 C CA . LEU A 1 101 ? 18.157 -5.538 -31.668 1.00 70.62 101 LEU A CA 1
ATOM 777 C C . LEU A 1 101 ? 19.381 -4.610 -31.642 1.00 70.62 101 LEU A C 1
ATOM 779 O O . LEU A 1 101 ? 20.265 -4.749 -32.475 1.00 70.62 101 LEU A O 1
ATOM 783 N N . SER A 1 102 ? 19.458 -3.676 -30.692 1.00 75.12 102 SER A N 1
ATOM 784 C CA . SER A 1 102 ? 20.619 -2.787 -30.551 1.00 75.12 102 SER A CA 1
ATOM 785 C C . SER A 1 102 ? 21.878 -3.585 -30.204 1.00 75.12 102 SER A C 1
ATOM 787 O O . SER A 1 102 ? 22.933 -3.329 -30.765 1.00 75.12 102 SER A O 1
ATOM 789 N N . ARG A 1 103 ? 21.739 -4.618 -29.363 1.00 75.00 103 ARG A N 1
ATOM 790 C CA . ARG A 1 103 ? 22.838 -5.531 -29.015 1.00 75.00 103 ARG A CA 1
ATOM 791 C C . ARG A 1 103 ? 23.242 -6.435 -30.179 1.00 75.00 103 ARG A C 1
ATOM 793 O O . ARG A 1 103 ? 24.428 -6.632 -30.414 1.00 75.00 103 ARG A O 1
ATOM 800 N N . ALA A 1 104 ? 22.277 -6.939 -30.948 1.00 76.81 104 ALA A N 1
ATOM 801 C CA . ALA A 1 104 ? 22.564 -7.669 -32.182 1.00 76.81 104 ALA A CA 1
ATOM 802 C C . ALA A 1 104 ? 23.313 -6.784 -33.198 1.00 76.81 104 ALA A C 1
ATOM 804 O O . ALA A 1 104 ? 24.263 -7.238 -33.830 1.00 76.81 104 ALA A O 1
ATOM 805 N N . VAL A 1 105 ? 22.940 -5.503 -33.311 1.00 80.19 105 VAL A N 1
ATOM 806 C CA . VAL A 1 105 ? 23.655 -4.519 -34.139 1.00 80.19 105 VAL A CA 1
ATOM 807 C C . VAL A 1 105 ? 25.084 -4.297 -33.636 1.00 80.19 105 VAL A C 1
ATOM 809 O O . VAL A 1 105 ? 26.003 -4.278 -34.453 1.00 80.19 105 VAL A O 1
ATOM 812 N N . ASP A 1 106 ? 25.300 -4.193 -32.323 1.00 83.88 106 ASP A N 1
ATOM 813 C CA . ASP A 1 106 ? 26.644 -4.054 -31.747 1.00 83.88 106 ASP A CA 1
ATOM 814 C C . ASP A 1 106 ? 27.533 -5.270 -32.069 1.00 83.88 106 ASP A C 1
ATOM 816 O O . ASP A 1 106 ? 28.670 -5.093 -32.512 1.00 83.88 106 ASP A O 1
ATOM 820 N N . HIS A 1 107 ? 27.001 -6.495 -31.966 1.00 81.75 107 HIS A N 1
ATOM 821 C CA . HIS A 1 107 ? 27.717 -7.719 -32.351 1.00 81.75 107 HIS A CA 1
ATOM 822 C C . HIS A 1 107 ? 28.066 -7.767 -33.844 1.00 81.75 107 HIS A C 1
ATOM 824 O O . HIS A 1 107 ? 29.176 -8.161 -34.202 1.00 81.75 107 HIS A O 1
ATOM 830 N N . ILE A 1 108 ? 27.170 -7.305 -34.722 1.00 82.81 108 ILE A N 1
ATOM 831 C CA . ILE A 1 108 ? 27.448 -7.185 -36.163 1.00 82.81 108 ILE A CA 1
ATOM 832 C C . ILE A 1 108 ? 28.577 -6.175 -36.416 1.00 82.81 108 ILE A C 1
ATOM 834 O O . ILE A 1 108 ? 29.474 -6.429 -37.225 1.00 82.81 108 ILE A O 1
ATOM 838 N N . ILE A 1 109 ? 28.556 -5.026 -35.729 1.00 84.94 109 ILE A N 1
ATOM 839 C CA . ILE A 1 109 ? 29.606 -4.003 -35.839 1.00 84.94 109 ILE A CA 1
ATOM 840 C C . ILE A 1 109 ? 30.954 -4.565 -35.373 1.00 84.94 109 ILE A C 1
ATOM 842 O O . ILE A 1 109 ? 31.980 -4.286 -35.997 1.00 84.94 109 ILE A O 1
ATOM 846 N N . GLU A 1 110 ? 30.966 -5.346 -34.297 1.00 85.31 110 GLU A N 1
ATOM 847 C CA . GLU A 1 110 ? 32.170 -5.962 -33.743 1.00 85.31 110 GLU A CA 1
ATOM 848 C C . GLU A 1 110 ? 32.731 -7.066 -34.650 1.00 85.31 110 GLU A C 1
ATOM 850 O O . GLU A 1 110 ? 33.910 -7.009 -34.999 1.00 85.31 110 GLU A O 1
ATOM 855 N N . ALA A 1 111 ? 31.889 -7.987 -35.132 1.00 84.19 111 ALA A N 1
ATOM 856 C CA . ALA A 1 111 ? 32.276 -9.041 -36.075 1.00 84.19 111 ALA A CA 1
ATOM 857 C C . ALA A 1 111 ? 32.859 -8.470 -37.380 1.00 84.19 111 ALA A C 1
ATOM 859 O O . ALA A 1 111 ? 33.880 -8.938 -37.886 1.00 84.19 111 ALA A O 1
ATOM 860 N N . LYS A 1 112 ? 32.275 -7.373 -37.885 1.00 82.56 112 LYS A N 1
ATOM 861 C CA . LYS A 1 112 ? 32.803 -6.669 -39.060 1.00 82.56 112 LYS A CA 1
ATOM 862 C C . LYS A 1 112 ? 34.177 -6.041 -38.803 1.00 82.56 112 LYS A C 1
ATOM 864 O O . LYS A 1 112 ? 35.004 -6.002 -39.712 1.00 82.56 112 LYS A O 1
ATOM 869 N N . LYS A 1 113 ? 34.436 -5.535 -37.592 1.00 85.06 113 LYS A N 1
ATOM 870 C CA . LYS A 1 113 ? 35.742 -4.959 -37.217 1.00 85.06 113 LYS A CA 1
ATOM 871 C C . LYS A 1 113 ? 36.825 -6.024 -37.064 1.00 85.06 113 LYS A C 1
ATOM 873 O O . LYS A 1 113 ? 37.973 -5.745 -37.394 1.00 85.06 113 LYS A O 1
ATOM 878 N N . SER A 1 114 ? 36.475 -7.215 -36.586 1.00 86.00 114 SER A N 1
ATOM 879 C CA . SER A 1 114 ? 37.401 -8.344 -36.440 1.00 86.00 114 SER A CA 1
ATOM 880 C C . SER A 1 114 ? 37.631 -9.126 -37.739 1.00 86.00 114 SER A C 1
ATOM 882 O O . SER A 1 114 ? 38.450 -10.041 -37.754 1.00 86.00 114 SER A O 1
ATOM 884 N N . GLY A 1 115 ? 36.958 -8.757 -38.838 1.00 81.19 115 GLY A N 1
ATOM 885 C CA . GLY A 1 115 ? 37.068 -9.449 -40.126 1.00 81.19 115 GLY A CA 1
ATOM 886 C C . GLY A 1 115 ? 36.420 -10.835 -40.123 1.00 81.19 115 GLY A C 1
ATOM 887 O O . GLY A 1 115 ? 36.748 -11.661 -40.971 1.00 81.19 115 GLY A O 1
ATOM 888 N N . HIS A 1 116 ? 35.535 -11.096 -39.158 1.00 80.44 116 HIS A N 1
ATOM 889 C CA . HIS A 1 116 ? 34.801 -12.346 -39.046 1.00 80.44 116 HIS A CA 1
ATOM 890 C C . HIS A 1 116 ? 33.623 -12.352 -40.024 1.00 80.44 116 HIS A C 1
ATOM 892 O O . HIS A 1 116 ? 32.899 -11.358 -40.132 1.00 80.44 116 HIS A O 1
ATOM 898 N N . ASP A 1 117 ? 33.428 -13.466 -40.728 1.00 81.62 117 ASP A N 1
ATOM 899 C CA . ASP A 1 117 ? 32.268 -13.641 -41.599 1.00 81.62 117 ASP A CA 1
ATOM 900 C C . ASP A 1 117 ? 31.038 -13.973 -40.747 1.00 81.62 117 ASP A C 1
ATOM 902 O O . ASP A 1 117 ? 31.116 -14.792 -39.833 1.00 81.62 117 ASP A O 1
ATOM 906 N N . ILE A 1 118 ? 29.918 -13.297 -40.997 1.00 83.19 118 ILE A N 1
ATOM 907 C CA . ILE A 1 118 ? 28.717 -13.401 -40.157 1.00 83.19 118 ILE A CA 1
ATOM 908 C C . ILE A 1 118 ? 27.773 -14.415 -40.795 1.00 83.19 118 ILE A C 1
ATOM 910 O O . ILE A 1 118 ? 27.271 -14.175 -41.893 1.00 83.19 118 ILE A O 1
ATOM 914 N N . SER A 1 119 ? 27.496 -15.524 -40.107 1.00 85.69 119 SER A N 1
ATOM 915 C CA . SER A 1 119 ? 26.583 -16.546 -40.623 1.00 85.69 119 SER A CA 1
ATOM 916 C C . SER A 1 119 ? 25.118 -16.281 -40.250 1.00 85.69 119 SER A C 1
ATOM 918 O O . SER A 1 119 ? 24.804 -15.631 -39.250 1.00 85.69 119 SER A O 1
ATOM 920 N N . ASP A 1 120 ? 24.190 -16.875 -41.007 1.00 82.12 120 ASP A N 1
ATOM 921 C CA . ASP A 1 120 ? 22.754 -16.867 -40.683 1.00 82.12 120 ASP A CA 1
ATOM 922 C C . ASP A 1 120 ? 22.449 -17.496 -39.309 1.00 82.12 120 ASP A C 1
ATOM 924 O O . ASP A 1 120 ? 21.440 -17.167 -38.678 1.00 82.12 120 ASP A O 1
ATOM 928 N N . ALA A 1 121 ? 23.308 -18.406 -38.837 1.00 80.81 121 ALA A N 1
ATOM 929 C CA . ALA A 1 121 ? 23.189 -19.019 -37.518 1.00 80.81 121 ALA A CA 1
ATOM 930 C C . ALA A 1 121 ? 23.569 -18.035 -36.400 1.00 80.81 121 ALA A C 1
ATOM 932 O O . ALA A 1 121 ? 22.878 -17.986 -35.381 1.00 80.81 121 ALA A O 1
ATOM 933 N N . ASP A 1 122 ? 24.600 -17.212 -36.614 1.00 78.19 122 ASP A N 1
ATOM 934 C CA . ASP A 1 122 ? 25.006 -16.161 -35.673 1.00 78.19 122 ASP A CA 1
ATOM 935 C C . ASP A 1 122 ? 23.920 -15.093 -35.552 1.00 78.19 122 ASP A C 1
ATOM 937 O O . ASP A 1 122 ? 23.528 -14.720 -34.446 1.00 78.19 122 ASP A O 1
ATOM 941 N N . LEU A 1 123 ? 23.348 -14.677 -36.689 1.00 80.12 123 LEU A N 1
ATOM 942 C CA . LEU A 1 123 ? 22.231 -13.736 -36.717 1.00 80.12 123 LEU A CA 1
ATOM 943 C C . LEU A 1 123 ? 21.016 -14.285 -35.965 1.00 80.12 123 LEU A C 1
ATOM 945 O O . LEU A 1 123 ? 20.486 -13.595 -35.100 1.00 80.12 123 LEU A O 1
ATOM 949 N N . LYS A 1 124 ? 20.590 -15.528 -36.232 1.00 80.94 124 LYS A N 1
ATOM 950 C CA . LYS A 1 124 ? 19.467 -16.145 -35.501 1.00 80.94 124 LYS A CA 1
ATOM 951 C C . LYS A 1 124 ? 19.736 -16.221 -34.002 1.00 80.94 124 LYS A C 1
ATOM 953 O O . LYS A 1 124 ? 18.888 -15.812 -33.219 1.00 80.94 124 LYS A O 1
ATOM 958 N N . LYS A 1 125 ? 20.940 -16.634 -33.601 1.00 79.62 125 LYS A N 1
ATOM 959 C CA . LYS A 1 125 ? 21.339 -16.703 -32.190 1.00 79.62 125 LYS A CA 1
ATOM 960 C C . LYS A 1 125 ? 21.264 -15.340 -31.490 1.00 79.62 125 LYS A C 1
ATOM 962 O O . LYS A 1 125 ? 20.766 -15.253 -30.369 1.00 79.62 125 LYS A O 1
ATOM 967 N N . TRP A 1 126 ? 21.733 -14.273 -32.138 1.00 77.25 126 TRP A N 1
ATOM 968 C CA . TRP A 1 126 ? 21.673 -12.916 -31.581 1.00 77.25 126 TRP A CA 1
ATOM 969 C C . TRP A 1 126 ? 20.253 -12.346 -31.560 1.00 77.25 126 TRP A C 1
ATOM 971 O O . TRP A 1 126 ? 19.913 -11.588 -30.650 1.00 77.25 126 TRP A O 1
ATOM 981 N N . LEU A 1 127 ? 19.423 -12.712 -32.541 1.00 72.88 127 LEU A N 1
ATOM 982 C CA . LEU A 1 127 ? 18.036 -12.264 -32.631 1.00 72.88 127 LEU A CA 1
ATOM 983 C C . LEU A 1 127 ? 17.113 -12.993 -31.635 1.00 72.88 127 LEU A C 1
ATOM 985 O O . LEU A 1 127 ? 16.209 -12.372 -31.081 1.00 72.88 127 LEU A O 1
ATOM 989 N N . ASP A 1 128 ? 17.380 -14.267 -31.343 1.00 75.38 128 ASP A N 1
ATOM 990 C CA . ASP A 1 128 ? 16.611 -15.072 -30.383 1.00 75.38 128 ASP A CA 1
ATOM 991 C C . ASP A 1 128 ? 16.970 -14.756 -28.913 1.00 75.38 128 ASP A C 1
ATOM 993 O O . ASP A 1 128 ? 16.330 -15.248 -27.983 1.00 75.38 128 ASP A O 1
ATOM 997 N N . GLY A 1 129 ? 17.957 -13.878 -28.689 1.00 62.53 129 GLY A N 1
ATOM 998 C CA . GLY A 1 129 ? 18.342 -13.381 -27.366 1.00 62.53 129 GLY A CA 1
ATOM 999 C C . GLY A 1 129 ? 19.108 -14.391 -26.509 1.00 62.53 129 GLY A C 1
ATOM 1000 O O . GLY A 1 129 ? 19.218 -14.187 -25.297 1.00 62.53 129 GLY A O 1
ATOM 1001 N N . ASP A 1 130 ? 19.631 -15.461 -27.114 1.00 50.72 130 ASP A N 1
ATOM 1002 C CA . ASP A 1 130 ? 20.223 -16.579 -26.386 1.00 50.72 130 ASP A CA 1
ATOM 1003 C C . ASP A 1 130 ? 21.584 -16.184 -25.790 1.00 50.72 130 ASP A C 1
ATOM 1005 O O . ASP A 1 130 ? 22.564 -15.880 -26.481 1.00 50.72 130 ASP A O 1
ATOM 1009 N N . HIS A 1 131 ? 21.622 -16.110 -24.463 1.00 55.22 131 HIS A N 1
ATOM 1010 C CA . HIS A 1 131 ? 22.724 -15.537 -23.705 1.00 55.22 131 HIS A CA 1
ATOM 1011 C C . HIS A 1 131 ? 23.740 -16.629 -23.357 1.00 55.22 131 HIS A C 1
ATOM 1013 O O . HIS A 1 131 ? 23.733 -17.179 -22.259 1.00 55.22 131 HIS A O 1
ATOM 1019 N N . THR A 1 132 ? 24.648 -16.942 -24.283 1.00 41.81 132 THR A N 1
ATOM 1020 C CA . THR A 1 132 ? 25.866 -17.694 -23.943 1.00 41.81 132 THR A CA 1
ATOM 1021 C C . THR A 1 132 ? 27.064 -16.746 -23.981 1.00 41.81 132 THR A C 1
ATOM 1023 O O . THR A 1 132 ? 27.478 -16.367 -25.082 1.00 41.81 132 THR A O 1
ATOM 1026 N N . PRO A 1 133 ? 27.640 -16.345 -22.833 1.00 38.00 133 PRO A N 1
ATOM 1027 C CA . PRO A 1 133 ? 28.903 -15.626 -22.827 1.00 38.00 133 PRO A CA 1
ATOM 1028 C C . PRO A 1 133 ? 29.996 -16.610 -23.256 1.00 38.00 133 PRO A C 1
ATOM 1030 O O . PRO A 1 133 ? 30.443 -17.430 -22.458 1.00 38.00 133 PRO A O 1
ATOM 1033 N N . ASN A 1 134 ? 30.401 -16.574 -24.527 1.00 35.66 134 ASN A N 1
ATOM 1034 C CA . ASN A 1 134 ? 31.529 -17.376 -24.988 1.00 35.66 134 ASN A CA 1
ATOM 1035 C C . ASN A 1 134 ? 32.831 -16.636 -24.668 1.00 35.66 134 ASN A C 1
ATOM 1037 O O . ASN A 1 134 ? 33.391 -15.931 -25.503 1.00 35.66 134 ASN A O 1
ATOM 1041 N N . ASN A 1 135 ? 33.288 -16.782 -23.427 1.00 37.47 135 ASN A N 1
ATOM 1042 C CA . ASN A 1 135 ? 34.628 -16.391 -23.009 1.00 37.47 135 ASN A CA 1
ATOM 1043 C C . ASN A 1 135 ? 35.631 -17.509 -23.334 1.00 37.47 135 ASN A C 1
ATOM 1045 O O . ASN A 1 135 ? 36.316 -17.992 -22.447 1.00 37.47 135 ASN A O 1
ATOM 1049 N N . GLU A 1 136 ? 35.694 -17.950 -24.588 1.00 37.38 136 GLU A N 1
ATOM 1050 C CA . GLU A 1 136 ? 36.734 -18.856 -25.082 1.00 37.38 136 GLU A CA 1
ATOM 1051 C C . GLU A 1 136 ? 36.945 -18.587 -26.573 1.00 37.38 136 GLU A C 1
ATOM 1053 O O . GLU A 1 136 ? 36.327 -19.243 -27.408 1.00 37.38 136 GLU A O 1
ATOM 1058 N N . GLN A 1 137 ? 37.771 -17.582 -26.903 1.00 40.66 137 GLN A N 1
ATOM 1059 C CA . GLN A 1 137 ? 38.577 -17.564 -28.143 1.00 40.66 137 GLN A CA 1
ATOM 1060 C C . GLN A 1 137 ? 39.567 -16.389 -28.287 1.00 40.66 137 GLN A C 1
ATOM 1062 O O . GLN A 1 137 ? 40.137 -16.199 -29.356 1.00 40.66 137 GLN A O 1
ATOM 1067 N N . PHE A 1 138 ? 39.898 -15.661 -27.214 1.00 37.19 138 PHE A N 1
ATOM 1068 C CA . PHE A 1 138 ? 41.091 -14.800 -27.200 1.00 37.19 138 PHE A CA 1
ATOM 1069 C C . PHE A 1 138 ? 42.327 -15.580 -26.738 1.00 37.19 138 PHE A C 1
ATOM 1071 O O . PHE A 1 138 ? 42.920 -15.292 -25.706 1.00 37.19 138 PHE A O 1
ATOM 1078 N N . HIS A 1 139 ? 42.719 -16.585 -27.516 1.00 34.84 139 HIS A N 1
ATOM 1079 C CA . HIS A 1 139 ? 44.097 -17.065 -27.534 1.00 34.84 139 HIS A CA 1
ATOM 1080 C C . HIS A 1 139 ? 44.431 -17.567 -28.937 1.00 34.84 139 HIS A C 1
ATOM 1082 O O . HIS A 1 139 ? 44.249 -18.747 -29.240 1.00 34.84 139 HIS A O 1
ATOM 1088 N N . ARG A 1 140 ? 44.940 -16.660 -29.774 1.00 34.22 140 ARG A N 1
ATOM 1089 C CA . ARG A 1 140 ? 46.241 -16.758 -30.456 1.00 34.22 140 ARG A CA 1
ATOM 1090 C C . ARG A 1 140 ? 46.501 -15.515 -31.292 1.00 34.22 140 ARG A C 1
ATOM 1092 O O . ARG A 1 140 ? 45.554 -15.051 -31.954 1.00 34.22 140 ARG A O 1
#

pLDDT: mean 82.2, std 16.32, range [34.22, 96.38]

Secondary structure (DSSP, 8-state):
-----HHHHHHHHHHHHHHHHHHHHHHHHHHH-HHHHHHHHHHHHHHHTT-HHHHHHTS-HHHHHHHHHHHHHHHHHHHHHHHHHHHHHHHHHHHHT--HHHHHHHHHHHHHHTTPPPPHHHHHHHHTT-----------

Nearest PDB structures (foldseek):
  6xmd-assembly1_B  TM=2.924E-01  e=3.947E+00  Thermochaetoides thermophila

Sequence (140 aa):
MSDLSPQQDNAALRSDVRRLGELLGQSLARQDGEALLNLVELVRKSVREGGGEDLLKSISTADSVKLVRAFNVYFNLANVAEQVHRSRVLAQERIKGGSWLSRAVDHIIEAKKSGHDISDADLKKWLDGDHTPNNEQFHR

Solvent-accessible surface area (backbone atoms only — not comparable to full-atom values): 8145 Å² total; per-residue (Å²): 134,83,82,69,49,76,69,52,51,53,48,51,52,52,50,52,43,49,54,53,48,53,55,48,45,55,48,43,28,73,75,70,33,58,68,52,43,52,50,51,53,50,48,55,51,30,47,75,73,72,49,32,69,67,55,58,72,72,53,52,74,72,54,48,54,52,47,54,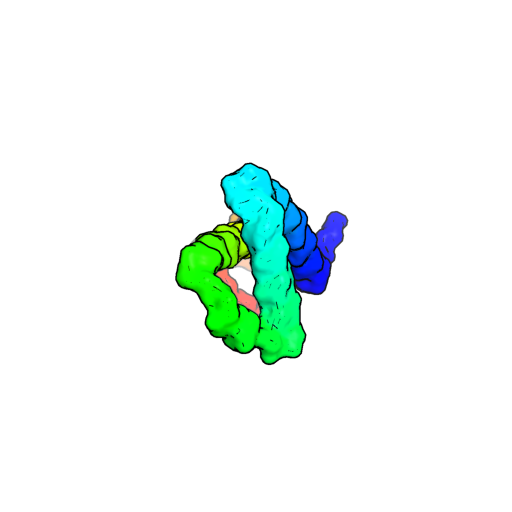52,52,51,52,52,55,51,52,51,44,52,51,50,50,52,52,49,52,51,51,52,56,52,49,47,47,65,72,66,38,50,64,65,53,48,37,49,50,50,52,55,49,36,59,73,71,71,49,86,85,49,76,65,56,51,49,42,41,72,73,63,66,87,71,88,78,90,77,76,95,79,128

Foldseek 3Di:
DDDQPPVRLVVVLVVQLVVVLVVLLVVCCVPVNPVLSVLLVVLVVCVVVVNNPVSVVPDDPVSVVVNVVSVVVSVVSSVVSVVVSVVVVVVVCCVVVDPLVVVLVVVVVVCVVVVHDQDPVNSVCSVVVPDDPPPPDPDD